Protein AF-A0A6F9A2P8-F1 (afdb_monomer_lite)

Radius of gyration: 24.25 Å; chains: 1; bounding box: 72×51×44 Å

Foldseek 3Di:
DDDDDDDDPDDPVVVVVVVVVVVVVLVVVVVVCLVVVDDDFADPLFFPLVVVLVSQCSDPDPVSRDDPVVVVVSVVVCVVPVVSRNHGDDGPPDPDDVSPPPPVCDLVNDPWPCVVCVVVVNNVCVVVCVVVVVTGSVVVVPDDDD

Secondary structure (DSSP, 8-state):
----------SHHHHHHHHHHHHHHHHHHHHHHHHTT--PPPPTT-BHHHHHHHHHHT-SSGGGSPPHHHHHHHHHHHHH-GGGG-SBPP-------GGG--S---TTS-SSHHHHHHHTT-GGGHHHHHHTT--SHHHHTT----

Sequence (146 aa):
MGLLISSLPKDDTSHNAKRQAANRDITSDVINAIEQDYRLPPPMDCPSALHQLMLDCWQKDRNARPRFTDIVNTLDKMIRNPASLKQVASIPAVPSQPLLDRSIPDFNTFSSVGEWLGAIKMTQYRDNFLNSGFTSLQLVAQMTSE

Structure (mmCIF, N/CA/C/O backbo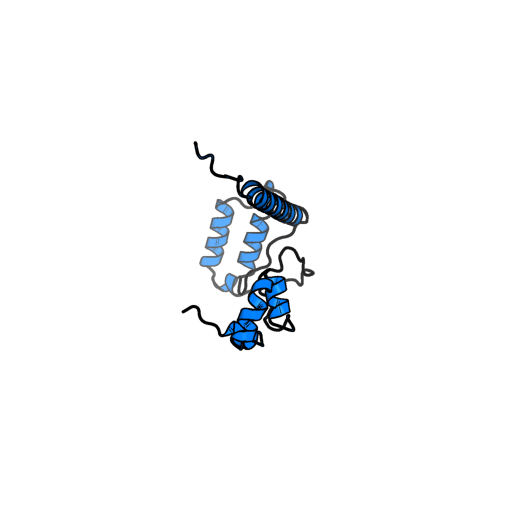ne):
data_AF-A0A6F9A2P8-F1
#
_entry.id   AF-A0A6F9A2P8-F1
#
loop_
_atom_site.group_PDB
_atom_site.id
_atom_site.type_symbol
_atom_site.label_atom_id
_atom_site.label_alt_id
_atom_site.label_comp_id
_atom_site.label_asym_id
_atom_site.label_entity_id
_atom_site.label_seq_id
_atom_site.pdbx_PDB_ins_code
_atom_site.Cartn_x
_atom_site.Cartn_y
_atom_site.Cartn_z
_atom_site.occupancy
_atom_site.B_iso_or_equiv
_atom_site.auth_seq_id
_atom_site.auth_comp_id
_atom_site.auth_asym_id
_atom_site.auth_atom_id
_atom_site.pdbx_PDB_model_num
ATOM 1 N N . MET A 1 1 ? -61.368 35.021 13.194 1.00 42.31 1 MET A N 1
ATOM 2 C CA . MET A 1 1 ? -60.837 33.695 13.570 1.00 42.31 1 MET A CA 1
ATOM 3 C C . MET A 1 1 ? -60.004 33.191 12.405 1.00 42.31 1 MET A C 1
ATOM 5 O O . MET A 1 1 ? -60.577 32.854 11.381 1.00 42.31 1 MET A O 1
ATOM 9 N N . GLY A 1 2 ? -58.678 33.258 12.506 1.00 38.84 2 GLY A N 1
ATOM 10 C CA . GLY A 1 2 ? -57.757 32.865 11.439 1.00 38.84 2 GLY A CA 1
ATOM 11 C C . GLY A 1 2 ? -56.580 32.112 12.045 1.00 38.84 2 GLY A C 1
ATOM 12 O O . GLY A 1 2 ? -55.946 32.611 12.969 1.00 38.84 2 GLY A O 1
ATOM 13 N N . LEU A 1 3 ? -56.375 30.892 11.559 1.00 45.12 3 LEU A N 1
ATOM 14 C CA . LEU A 1 3 ? -55.308 29.960 11.910 1.00 45.12 3 LEU A CA 1
ATOM 15 C C . LEU A 1 3 ? -53.927 30.558 11.608 1.00 45.12 3 LEU A C 1
ATOM 17 O O . LEU A 1 3 ? -53.700 31.028 10.497 1.00 45.12 3 LEU A O 1
ATOM 21 N N . LEU A 1 4 ? -52.979 30.422 12.535 1.00 44.66 4 LEU A N 1
ATOM 22 C CA . LEU A 1 4 ? -51.559 30.354 12.193 1.00 44.66 4 LEU A CA 1
ATOM 23 C C . LEU A 1 4 ? -50.960 29.156 12.923 1.00 44.66 4 LEU A C 1
ATOM 25 O O . LEU A 1 4 ? -50.695 29.173 14.122 1.00 44.66 4 LEU A O 1
ATOM 29 N N . ILE A 1 5 ? -50.875 28.080 12.145 1.00 46.06 5 ILE A N 1
ATOM 30 C CA . ILE A 1 5 ? -50.264 26.798 12.458 1.00 46.06 5 ILE A CA 1
ATOM 31 C C . ILE A 1 5 ? -48.831 27.035 12.935 1.00 46.06 5 ILE A C 1
ATOM 33 O O . ILE A 1 5 ? -48.014 27.651 12.251 1.00 46.06 5 ILE A O 1
ATOM 37 N N . SER A 1 6 ? -48.541 26.497 14.110 1.00 49.81 6 SER A N 1
ATOM 38 C CA . SER A 1 6 ? -47.213 26.260 14.649 1.00 49.81 6 SER A CA 1
ATOM 39 C C . SER A 1 6 ? -46.362 25.524 13.611 1.00 49.81 6 SER A C 1
ATOM 41 O O . SER A 1 6 ? -46.607 24.354 13.325 1.00 49.81 6 SER A O 1
ATOM 43 N N . SER A 1 7 ? -45.343 26.182 13.066 1.00 45.50 7 SER A N 1
ATOM 44 C CA . SER A 1 7 ? -44.312 25.509 12.276 1.00 45.50 7 SER A CA 1
ATOM 45 C C . SER A 1 7 ? -42.948 25.893 12.834 1.00 45.50 7 SER A C 1
ATOM 47 O O . SER A 1 7 ? -42.310 26.848 12.403 1.00 45.50 7 SER A O 1
ATOM 49 N N . LEU A 1 8 ? -42.542 25.150 13.867 1.00 44.94 8 LEU A N 1
ATOM 50 C CA . LEU A 1 8 ? -41.164 25.092 14.348 1.00 44.94 8 LEU A CA 1
ATOM 51 C C . LEU A 1 8 ? -40.259 24.623 13.193 1.00 44.94 8 LEU A C 1
ATOM 53 O O . LEU A 1 8 ? -40.551 23.577 12.605 1.00 44.94 8 LEU A O 1
ATOM 57 N N . PRO A 1 9 ? -39.169 25.334 12.860 1.00 50.09 9 PRO A N 1
ATOM 58 C CA . PRO A 1 9 ? -38.179 24.812 11.931 1.00 50.09 9 PRO A CA 1
ATOM 59 C C . PRO A 1 9 ? -37.476 23.622 12.598 1.00 50.09 9 PRO A C 1
ATOM 61 O O . PRO A 1 9 ? -36.784 23.767 13.605 1.00 50.09 9 PRO A O 1
ATOM 64 N N . LYS A 1 10 ? -37.726 22.424 12.063 1.00 47.09 10 LYS A N 1
ATOM 65 C CA . LYS A 1 10 ? -37.091 21.172 12.479 1.00 47.09 10 LYS A CA 1
ATOM 66 C C . LYS A 1 10 ? -35.593 21.231 12.165 1.00 47.09 10 LYS A C 1
ATOM 68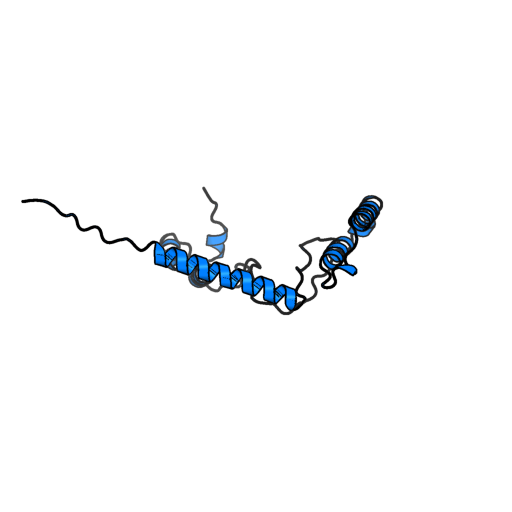 O O . LYS A 1 10 ? -35.221 21.461 11.026 1.00 47.09 10 LYS A O 1
ATOM 73 N N . ASP A 1 11 ? -34.783 21.086 13.211 1.00 50.84 11 ASP A N 1
ATOM 74 C CA . ASP A 1 11 ? -33.539 20.307 13.402 1.00 50.84 11 ASP A CA 1
ATOM 75 C C . ASP A 1 11 ? -32.570 19.933 12.240 1.00 50.84 11 ASP A C 1
ATOM 77 O O . ASP A 1 11 ? -31.592 19.231 12.481 1.00 50.84 11 ASP A O 1
ATOM 81 N N . ASP A 1 12 ? -32.725 20.390 10.998 1.00 50.78 12 ASP A N 1
ATOM 82 C CA . ASP A 1 12 ? -31.891 19.916 9.875 1.00 50.78 12 ASP A CA 1
ATOM 83 C C . ASP A 1 12 ? -30.469 20.519 9.865 1.00 50.78 12 ASP A C 1
ATOM 85 O O . ASP A 1 12 ? -29.497 19.882 9.441 1.00 50.78 12 ASP A O 1
ATOM 89 N N . THR A 1 13 ? -30.297 21.728 10.409 1.00 51.94 13 THR A N 1
ATOM 90 C CA . THR A 1 13 ? -29.003 22.437 10.437 1.00 51.94 13 THR A CA 1
ATOM 91 C C . THR A 1 13 ? -27.983 21.765 11.366 1.00 51.94 13 THR A C 1
ATOM 93 O O . THR A 1 13 ? -26.787 21.743 11.072 1.00 51.94 13 THR A O 1
ATOM 96 N N . SER A 1 14 ? -28.444 21.168 12.470 1.00 51.22 14 SER A N 1
ATOM 97 C CA . SER A 1 14 ? -27.589 20.514 13.475 1.00 51.22 14 SER A CA 1
ATOM 98 C C . SER A 1 14 ? -27.028 19.183 12.964 1.00 51.22 14 SER A C 1
ATOM 100 O O . SER A 1 14 ? -25.847 18.872 13.152 1.00 51.22 14 SER A O 1
ATOM 102 N N . HIS A 1 15 ? -27.850 18.417 12.243 1.00 52.72 15 HIS A N 1
ATOM 103 C CA . HIS A 1 15 ? -27.449 17.139 11.657 1.00 52.72 15 HIS A CA 1
ATOM 104 C C . HIS A 1 15 ? -26.442 17.322 10.512 1.00 52.72 15 HIS A C 1
ATOM 106 O O . HIS A 1 15 ? -25.475 16.564 10.406 1.00 52.72 15 HIS A O 1
ATOM 112 N N . ASN A 1 16 ? -26.623 18.365 9.692 1.00 52.62 16 ASN A N 1
ATOM 113 C CA . ASN A 1 16 ? -25.678 18.717 8.634 1.00 52.62 16 ASN A CA 1
ATOM 114 C C . ASN A 1 16 ? -24.336 19.216 9.204 1.00 52.62 16 ASN A C 1
ATOM 116 O O . ASN A 1 16 ? -23.281 18.774 8.761 1.00 52.62 16 ASN A O 1
ATOM 120 N N . ALA A 1 17 ? -24.355 20.052 10.250 1.00 56.38 17 ALA A N 1
ATOM 121 C CA . ALA A 1 17 ? -23.138 20.550 10.897 1.00 56.38 17 ALA A CA 1
ATOM 122 C C . ALA A 1 17 ? -22.301 19.432 11.550 1.00 56.38 17 ALA A C 1
ATOM 124 O O . ALA A 1 17 ? -21.079 19.421 11.413 1.00 56.38 17 ALA A O 1
ATOM 125 N N . LYS A 1 18 ? -22.947 18.449 12.198 1.00 55.09 18 LYS A N 1
ATOM 126 C CA . LYS A 1 18 ? -22.266 17.274 12.778 1.00 55.09 18 LYS A CA 1
ATOM 127 C C . LYS A 1 18 ? -21.675 16.351 11.710 1.00 55.09 18 LYS A C 1
ATOM 129 O O . LYS A 1 18 ? -20.565 15.857 11.885 1.00 55.09 18 LYS A O 1
ATOM 134 N N . ARG A 1 19 ? -22.378 16.152 10.588 1.00 54.28 19 ARG A N 1
ATOM 135 C CA . ARG A 1 19 ? -21.860 15.412 9.421 1.00 54.28 19 ARG A CA 1
ATOM 136 C C . ARG A 1 19 ? -20.677 16.129 8.767 1.00 54.28 19 ARG A C 1
ATOM 138 O O . ARG A 1 19 ? -19.708 15.475 8.396 1.00 54.28 19 ARG A O 1
ATOM 145 N N . GLN A 1 20 ? -20.729 17.457 8.674 1.00 52.34 20 GLN A N 1
ATOM 146 C CA . GLN A 1 20 ? -19.651 18.273 8.116 1.00 52.34 20 GLN A CA 1
ATOM 147 C C . GLN A 1 20 ? -18.404 18.285 9.016 1.00 52.34 20 GLN A C 1
ATOM 149 O O . GLN A 1 20 ? -17.290 18.231 8.501 1.00 52.34 20 GLN A O 1
ATOM 154 N N . ALA A 1 21 ? -18.583 18.334 10.342 1.00 55.75 21 ALA A N 1
ATOM 155 C CA . ALA A 1 21 ? -17.495 18.236 11.317 1.00 55.75 21 ALA A CA 1
ATOM 156 C C . ALA A 1 21 ? -16.831 16.851 11.276 1.00 55.75 21 ALA A C 1
ATOM 158 O O . ALA A 1 21 ? -15.630 16.767 11.065 1.00 55.75 21 ALA A O 1
ATOM 159 N N . ALA A 1 22 ? -17.623 15.773 11.306 1.00 54.88 22 ALA A N 1
ATOM 160 C CA . ALA A 1 22 ? -17.101 14.411 11.190 1.00 54.88 22 ALA A CA 1
ATOM 161 C C . ALA A 1 22 ? -16.364 14.161 9.858 1.00 54.88 22 ALA A C 1
ATOM 163 O O . ALA A 1 22 ? -15.362 13.456 9.835 1.00 54.88 22 ALA A O 1
ATOM 164 N N . ASN A 1 23 ? -16.828 14.748 8.747 1.00 52.91 23 ASN A N 1
ATOM 165 C CA . ASN A 1 23 ? -16.130 14.668 7.459 1.00 52.91 23 ASN A CA 1
ATOM 166 C C . ASN A 1 23 ? -14.792 15.432 7.494 1.00 52.91 23 ASN A C 1
ATOM 168 O O . ASN A 1 23 ? -13.784 14.922 7.014 1.00 52.91 23 ASN A O 1
ATOM 172 N N . ARG A 1 24 ? -14.756 16.611 8.135 1.00 52.28 24 ARG A N 1
ATOM 173 C CA . ARG A 1 24 ? -13.515 17.372 8.351 1.00 52.28 24 ARG A CA 1
ATOM 174 C C . ARG A 1 24 ? -12.490 16.593 9.174 1.00 52.28 24 ARG A C 1
ATOM 176 O O . ARG A 1 24 ? -11.330 16.545 8.767 1.00 52.28 24 ARG A O 1
ATOM 183 N N . ASP A 1 25 ? -12.924 15.952 10.252 1.00 58.66 25 ASP A N 1
ATOM 184 C CA . ASP A 1 25 ? -12.048 15.163 11.123 1.00 58.66 25 ASP A CA 1
ATOM 185 C C . ASP A 1 25 ? -11.478 13.944 10.370 1.00 58.66 25 ASP A C 1
ATOM 187 O O . ASP A 1 25 ? -10.265 13.759 10.330 1.00 58.66 25 ASP A O 1
ATOM 191 N N . ILE A 1 26 ? -12.312 13.217 9.610 1.00 60.53 26 ILE A N 1
ATOM 192 C CA . ILE A 1 26 ? -11.869 12.089 8.765 1.00 60.53 26 ILE A CA 1
ATOM 193 C C . ILE A 1 26 ? -10.857 12.536 7.699 1.00 60.53 26 ILE A C 1
ATOM 195 O O . ILE A 1 26 ? -9.855 11.857 7.473 1.00 60.53 26 ILE A O 1
ATOM 199 N N . THR A 1 27 ? -11.089 13.671 7.028 1.00 62.81 27 THR A N 1
ATOM 200 C CA . THR A 1 27 ? -10.128 14.174 6.033 1.00 62.81 27 THR A CA 1
ATOM 201 C C . THR A 1 27 ? -8.804 14.593 6.664 1.00 62.81 27 THR A C 1
ATOM 203 O O . THR A 1 27 ? -7.756 14.348 6.072 1.00 62.81 27 THR A O 1
ATOM 206 N N . SER A 1 28 ? -8.837 15.179 7.863 1.00 63.88 28 SER A N 1
ATOM 207 C CA . SER A 1 28 ? -7.634 15.586 8.593 1.00 63.88 28 SER A CA 1
ATOM 208 C C . SER A 1 28 ? -6.801 14.376 9.023 1.00 63.88 28 SER A C 1
ATOM 210 O O . SER A 1 28 ? -5.587 14.365 8.836 1.00 63.88 28 SER A O 1
ATOM 212 N N . ASP A 1 29 ? -7.442 13.326 9.532 1.00 64.38 29 ASP A N 1
ATOM 213 C CA . ASP A 1 29 ? -6.754 12.126 10.019 1.00 64.38 29 ASP A CA 1
ATOM 214 C C . ASP A 1 29 ? -6.064 11.343 8.893 1.00 64.38 29 ASP A C 1
ATOM 216 O O . ASP A 1 29 ? -4.936 10.873 9.052 1.00 64.38 29 ASP A O 1
ATOM 220 N N . VAL A 1 30 ? -6.698 11.261 7.718 1.00 64.62 30 VAL A N 1
ATOM 221 C CA . VAL A 1 30 ? -6.107 10.629 6.527 1.00 64.62 30 VAL A CA 1
ATOM 222 C C . VAL A 1 30 ? -4.899 11.419 6.020 1.00 64.62 30 VAL A C 1
ATOM 224 O O . VAL A 1 30 ? -3.884 10.824 5.655 1.00 64.62 30 VAL A O 1
ATOM 227 N N . ILE A 1 31 ? -4.984 12.752 6.013 1.00 71.25 31 ILE A N 1
ATOM 228 C CA . ILE A 1 31 ? -3.875 13.621 5.595 1.00 71.25 31 ILE A CA 1
ATOM 229 C C . ILE A 1 31 ? -2.690 13.463 6.557 1.00 71.25 31 ILE A C 1
ATOM 231 O O . ILE A 1 31 ? -1.574 13.206 6.105 1.00 71.25 31 ILE A O 1
ATOM 235 N N . ASN A 1 32 ? -2.940 13.504 7.868 1.00 71.50 32 ASN A N 1
ATOM 236 C CA . ASN A 1 32 ? -1.906 13.339 8.892 1.00 71.50 32 ASN A CA 1
ATOM 237 C C . ASN A 1 32 ? -1.210 11.970 8.812 1.00 71.50 32 ASN A C 1
ATOM 239 O O . ASN A 1 32 ? 0.006 11.886 8.981 1.00 71.50 32 ASN A O 1
ATOM 243 N N . ALA A 1 33 ? -1.948 10.895 8.515 1.00 62.47 33 ALA A N 1
ATOM 244 C CA . ALA A 1 33 ? -1.363 9.567 8.332 1.00 62.47 33 ALA A CA 1
ATOM 245 C C . ALA A 1 33 ? -0.402 9.527 7.127 1.00 62.47 33 ALA A C 1
ATOM 247 O O . ALA A 1 33 ? 0.705 8.996 7.228 1.00 62.47 33 ALA A O 1
ATOM 248 N N . ILE A 1 34 ? -0.777 10.140 5.998 1.00 68.62 34 ILE A N 1
ATOM 249 C CA . ILE A 1 34 ? 0.077 10.204 4.799 1.00 68.62 34 ILE A CA 1
ATOM 250 C C . ILE A 1 34 ? 1.366 10.994 5.075 1.00 68.62 34 ILE A C 1
ATOM 252 O O . ILE A 1 34 ? 2.440 10.584 4.620 1.00 68.62 34 ILE A O 1
ATOM 256 N N . GLU A 1 35 ? 1.269 12.100 5.821 1.00 66.50 35 GLU A N 1
ATOM 257 C CA . GLU A 1 35 ? 2.411 12.943 6.200 1.00 66.50 35 GLU A CA 1
ATOM 258 C C . GLU A 1 35 ? 3.415 12.225 7.114 1.00 66.50 35 GLU A C 1
ATOM 260 O O . GLU A 1 35 ? 4.619 12.472 7.002 1.00 66.50 35 GLU A O 1
ATOM 265 N N . GLN A 1 36 ? 2.936 11.288 7.939 1.00 65.50 36 GLN A N 1
ATOM 266 C CA . GLN A 1 36 ? 3.740 10.407 8.800 1.00 65.50 36 GLN A CA 1
ATOM 267 C C . GLN A 1 36 ? 4.333 9.194 8.056 1.00 65.50 36 GLN A C 1
ATOM 269 O O . GLN A 1 36 ? 4.765 8.229 8.681 1.00 65.50 36 GLN A O 1
ATOM 274 N N . ASP A 1 37 ? 4.354 9.229 6.719 1.00 61.78 37 ASP A N 1
ATOM 275 C CA . ASP A 1 37 ? 4.861 8.158 5.853 1.00 61.78 37 ASP A CA 1
ATOM 276 C C . ASP A 1 37 ? 4.105 6.821 5.993 1.00 61.78 37 ASP A C 1
ATOM 278 O O . ASP A 1 37 ? 4.570 5.773 5.539 1.00 61.78 37 ASP A O 1
ATOM 282 N N . TYR A 1 38 ? 2.872 6.857 6.518 1.00 64.12 38 TYR A N 1
ATOM 283 C CA . TYR A 1 38 ? 1.998 5.689 6.517 1.00 64.12 38 TYR A CA 1
ATOM 284 C C . TYR A 1 38 ? 1.643 5.286 5.083 1.00 64.12 38 TYR A C 1
ATOM 286 O O . TYR A 1 38 ? 1.241 6.117 4.259 1.00 64.12 38 TYR A O 1
ATOM 294 N N . ARG A 1 39 ? 1.753 3.992 4.785 1.00 77.00 39 ARG A N 1
ATOM 295 C CA . ARG A 1 39 ? 1.327 3.377 3.523 1.00 77.00 39 ARG A CA 1
ATOM 296 C C . ARG A 1 39 ? 0.512 2.132 3.823 1.00 77.00 39 ARG A C 1
ATOM 298 O O . ARG A 1 39 ? 0.722 1.489 4.849 1.00 77.00 39 ARG A O 1
ATOM 305 N N . LEU A 1 40 ? -0.419 1.804 2.926 1.00 72.38 40 LEU A N 1
ATOM 306 C CA . LEU A 1 40 ? -1.290 0.652 3.128 1.00 72.38 40 LEU A CA 1
ATOM 307 C C . LEU A 1 40 ? -0.454 -0.638 3.223 1.00 72.38 40 LEU A C 1
ATOM 309 O O . LEU A 1 40 ? 0.462 -0.838 2.410 1.00 72.38 40 LEU A O 1
ATOM 313 N N . PRO A 1 41 ? -0.773 -1.523 4.187 1.00 73.25 41 PRO A N 1
ATOM 314 C CA . PRO A 1 41 ? -0.161 -2.838 4.251 1.00 73.25 41 PRO A CA 1
ATOM 315 C C . PRO A 1 41 ? -0.504 -3.638 2.985 1.00 73.25 41 PRO A C 1
ATOM 317 O O . PRO A 1 41 ? -1.494 -3.340 2.306 1.00 73.25 41 PRO A O 1
ATOM 320 N N . PRO A 1 42 ? 0.308 -4.649 2.640 1.00 71.50 42 PRO A N 1
ATOM 321 C CA . PRO A 1 42 ? -0.012 -5.518 1.522 1.00 71.50 42 PRO A CA 1
ATOM 322 C C . PRO A 1 42 ? -1.366 -6.207 1.764 1.00 71.50 42 PRO A C 1
ATOM 324 O O . PRO A 1 42 ? -1.613 -6.675 2.878 1.00 71.50 42 PRO A O 1
ATOM 327 N N . PRO A 1 43 ? -2.246 -6.291 0.751 1.00 73.12 43 PRO A N 1
ATOM 328 C CA . PRO A 1 43 ? -3.443 -7.113 0.858 1.00 73.12 43 PRO A CA 1
AT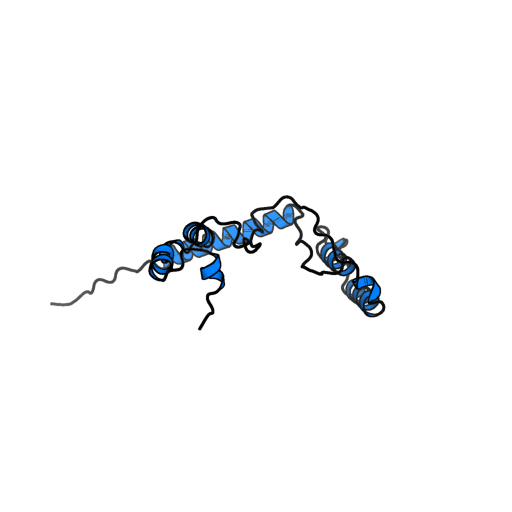OM 329 C C . PRO A 1 43 ? -3.078 -8.601 1.005 1.00 73.12 43 PRO A C 1
ATOM 331 O O . PRO A 1 43 ? -1.965 -9.012 0.666 1.00 73.12 43 PRO A O 1
ATOM 334 N N . MET A 1 44 ? -4.024 -9.410 1.495 1.00 69.94 44 MET A N 1
ATOM 335 C CA . MET A 1 44 ? -3.858 -10.867 1.603 1.00 69.94 44 MET A CA 1
ATOM 336 C C . MET A 1 44 ? -3.452 -11.457 0.247 1.00 69.94 44 MET A C 1
ATOM 338 O O . MET A 1 44 ? -3.992 -11.066 -0.789 1.00 69.94 44 MET A O 1
ATOM 342 N N . ASP A 1 45 ? -2.461 -12.350 0.269 1.00 71.25 45 ASP A N 1
ATOM 343 C CA . ASP A 1 45 ? -1.893 -13.012 -0.913 1.00 71.25 45 ASP A CA 1
ATOM 344 C C . ASP A 1 45 ? -1.322 -12.063 -1.985 1.00 71.25 45 ASP A C 1
ATOM 346 O O . ASP A 1 45 ? -1.107 -12.455 -3.133 1.00 71.25 45 ASP A O 1
ATOM 350 N N . CYS A 1 46 ? -1.023 -10.808 -1.627 1.00 76.12 46 CYS A N 1
ATOM 351 C CA . CYS A 1 46 ? -0.417 -9.864 -2.557 1.00 76.12 46 CYS A CA 1
ATOM 352 C C . CYS A 1 46 ? 1.041 -10.244 -2.863 1.00 76.12 46 CYS A C 1
ATOM 354 O O . CYS A 1 46 ? 1.854 -10.354 -1.938 1.00 76.12 46 CYS A O 1
ATOM 356 N N . PRO A 1 47 ? 1.429 -10.371 -4.143 1.00 85.88 47 PRO A N 1
ATOM 357 C CA . PRO A 1 47 ? 2.817 -10.592 -4.517 1.00 85.88 47 PRO A CA 1
ATOM 358 C C . PRO A 1 47 ? 3.732 -9.454 -4.042 1.00 85.88 47 PRO A C 1
ATOM 360 O O . PRO A 1 47 ? 3.438 -8.280 -4.270 1.00 85.88 47 PRO A O 1
ATOM 363 N N . SER A 1 48 ? 4.890 -9.780 -3.461 1.00 83.81 48 SER A N 1
ATOM 364 C CA . SER A 1 48 ? 5.880 -8.805 -2.969 1.00 83.81 48 SER A CA 1
ATOM 365 C C . SER A 1 48 ? 6.290 -7.806 -4.044 1.00 83.81 48 SER A C 1
ATOM 367 O O . SER A 1 48 ? 6.387 -6.613 -3.782 1.00 83.81 48 SER A O 1
ATOM 369 N N . ALA A 1 49 ? 6.473 -8.282 -5.276 1.00 84.62 49 ALA A N 1
ATOM 370 C CA . ALA A 1 49 ? 6.868 -7.437 -6.394 1.00 84.62 49 ALA A CA 1
ATOM 371 C C . ALA A 1 49 ? 5.778 -6.409 -6.765 1.00 84.62 49 ALA A C 1
ATOM 373 O O . ALA A 1 49 ? 6.092 -5.289 -7.164 1.00 84.62 49 ALA A O 1
ATOM 374 N N . LEU A 1 50 ? 4.501 -6.769 -6.597 1.00 87.38 50 LEU A N 1
ATOM 375 C CA . LEU A 1 50 ? 3.376 -5.873 -6.854 1.00 87.38 50 LEU A CA 1
ATOM 376 C C . LEU A 1 50 ? 3.198 -4.863 -5.715 1.00 87.38 50 LEU A C 1
ATOM 378 O O . LEU A 1 50 ? 2.997 -3.679 -5.977 1.00 87.38 50 LEU A O 1
ATOM 382 N N . HIS A 1 51 ? 3.319 -5.307 -4.461 1.00 85.44 51 HIS A N 1
ATOM 383 C CA . HIS A 1 51 ? 3.280 -4.407 -3.306 1.00 85.44 51 HIS A CA 1
ATOM 384 C C . HIS A 1 51 ? 4.414 -3.378 -3.355 1.00 85.44 51 HIS A C 1
ATOM 386 O O . HIS A 1 51 ? 4.171 -2.194 -3.137 1.00 85.44 51 HIS A O 1
ATOM 392 N N . GLN A 1 52 ? 5.618 -3.789 -3.757 1.00 86.38 52 GLN A N 1
ATOM 393 C CA . GLN A 1 52 ? 6.736 -2.867 -3.947 1.00 86.38 52 GLN A CA 1
ATOM 394 C C . GLN A 1 52 ? 6.429 -1.798 -5.005 1.00 86.38 52 GLN A C 1
ATOM 396 O O . GLN A 1 52 ? 6.655 -0.617 -4.760 1.00 86.38 52 GLN A O 1
ATOM 401 N N . LEU A 1 53 ? 5.822 -2.177 -6.136 1.00 90.06 53 LEU A N 1
ATOM 402 C CA . LEU A 1 53 ? 5.397 -1.216 -7.157 1.00 90.06 53 LEU A CA 1
ATOM 403 C C . LEU A 1 53 ? 4.359 -0.216 -6.614 1.00 90.06 53 LEU A C 1
ATOM 405 O O . LEU A 1 53 ? 4.392 0.959 -6.983 1.00 90.06 53 LEU A O 1
ATOM 409 N N . MET A 1 54 ? 3.459 -0.645 -5.721 1.00 88.50 54 MET A N 1
ATOM 410 C CA . MET A 1 54 ? 2.520 0.263 -5.045 1.00 88.50 54 MET A CA 1
ATOM 411 C C . MET A 1 54 ? 3.258 1.260 -4.140 1.00 88.50 54 MET A C 1
ATOM 413 O O . MET A 1 54 ? 2.966 2.454 -4.193 1.00 88.50 54 MET A O 1
ATOM 417 N N . LEU A 1 55 ? 4.246 0.802 -3.362 1.00 85.81 55 LEU A N 1
ATOM 418 C CA . LEU A 1 55 ? 5.078 1.674 -2.523 1.00 85.81 55 LEU A CA 1
ATOM 419 C C . LEU A 1 55 ? 5.869 2.689 -3.360 1.00 85.81 55 LEU A C 1
ATOM 421 O O . LEU A 1 55 ? 5.921 3.866 -3.002 1.00 85.81 55 LEU A O 1
ATOM 425 N N . ASP A 1 56 ? 6.408 2.265 -4.503 1.00 88.62 56 ASP A N 1
ATOM 426 C CA . ASP A 1 56 ? 7.128 3.138 -5.434 1.00 88.62 56 ASP A CA 1
ATOM 427 C C . ASP A 1 56 ? 6.199 4.214 -6.028 1.00 88.62 56 ASP A C 1
ATOM 429 O O . ASP A 1 56 ? 6.573 5.383 -6.159 1.00 88.62 56 ASP A O 1
ATOM 433 N N . CYS A 1 57 ? 4.942 3.864 -6.318 1.00 90.69 57 CYS A N 1
ATOM 434 C CA . CYS A 1 57 ? 3.917 4.832 -6.725 1.00 90.69 57 CYS A CA 1
ATOM 435 C C . CYS A 1 57 ? 3.565 5.827 -5.607 1.00 90.69 57 CYS A C 1
ATOM 437 O O . CYS A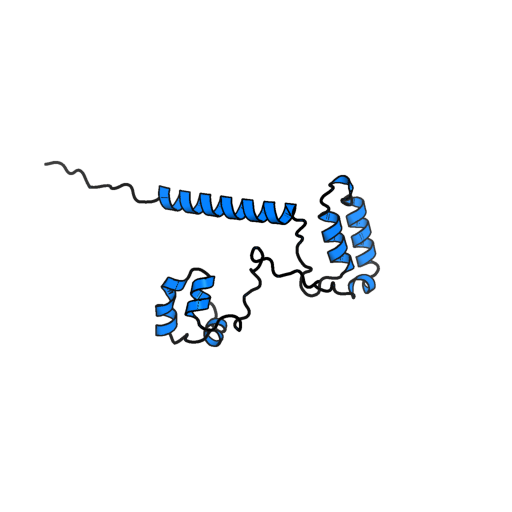 1 57 ? 3.206 6.975 -5.884 1.00 90.69 57 CYS A O 1
ATOM 439 N N . TRP A 1 58 ? 3.668 5.404 -4.346 1.00 88.31 58 TRP A N 1
ATOM 440 C CA . TRP A 1 58 ? 3.357 6.218 -3.173 1.00 88.31 58 TRP A CA 1
ATOM 441 C C . TRP A 1 58 ? 4.574 6.920 -2.558 1.00 88.31 58 TRP A C 1
ATOM 443 O O . TRP A 1 58 ? 4.511 7.369 -1.410 1.00 88.31 58 TRP A O 1
ATOM 453 N N . GLN A 1 59 ? 5.675 7.069 -3.296 1.00 84.62 59 GLN A N 1
ATOM 454 C CA . GLN A 1 59 ? 6.815 7.855 -2.828 1.00 84.62 59 GLN A CA 1
ATOM 455 C C . GLN A 1 59 ? 6.397 9.289 -2.468 1.00 84.62 59 GLN A C 1
ATOM 457 O O . GLN A 1 59 ? 5.599 9.936 -3.165 1.00 84.62 59 GLN A O 1
ATOM 462 N N . LYS A 1 60 ? 6.934 9.782 -1.346 1.00 78.69 60 LYS A N 1
ATOM 463 C CA . LYS A 1 60 ? 6.699 11.150 -0.859 1.00 78.69 60 LYS A CA 1
ATOM 464 C C . LYS A 1 60 ? 7.234 12.171 -1.856 1.00 78.69 60 LYS A C 1
ATOM 466 O O . LYS A 1 60 ? 6.531 13.115 -2.210 1.00 78.69 60 LYS A O 1
ATOM 471 N N . ASP A 1 61 ? 8.438 11.923 -2.366 1.00 86.94 61 ASP A N 1
ATOM 472 C CA . ASP A 1 61 ? 8.986 12.677 -3.484 1.00 86.94 61 ASP A CA 1
ATOM 473 C C . ASP A 1 61 ? 8.283 12.282 -4.790 1.00 86.94 61 ASP A C 1
ATOM 475 O O . ASP A 1 61 ? 8.336 11.134 -5.237 1.00 86.94 61 ASP A O 1
ATOM 479 N N . ARG A 1 62 ? 7.634 13.259 -5.431 1.00 86.94 62 ARG A N 1
ATOM 480 C CA . ARG A 1 62 ? 6.970 13.071 -6.727 1.00 86.94 62 ARG A CA 1
ATOM 481 C C . ARG A 1 62 ? 7.957 12.678 -7.827 1.00 86.94 62 ARG A C 1
ATOM 483 O O . ARG A 1 62 ? 7.560 12.006 -8.771 1.00 86.94 62 ARG A O 1
ATOM 490 N N . ASN A 1 63 ? 9.209 13.123 -7.723 1.00 89.50 63 ASN A N 1
ATOM 491 C CA . ASN A 1 63 ? 10.242 12.885 -8.722 1.00 89.50 63 ASN A CA 1
ATOM 492 C C . ASN A 1 63 ? 10.810 11.460 -8.631 1.00 89.50 63 ASN A C 1
ATOM 494 O O . ASN A 1 63 ? 11.358 10.972 -9.616 1.00 89.50 63 ASN A O 1
ATOM 498 N N . ALA A 1 64 ? 10.631 10.792 -7.488 1.00 88.75 64 ALA A N 1
ATOM 499 C CA . ALA A 1 64 ? 10.998 9.395 -7.277 1.00 88.75 64 ALA A CA 1
ATOM 500 C C . ALA A 1 64 ? 9.924 8.403 -7.759 1.00 88.75 64 ALA A C 1
ATOM 502 O O . ALA A 1 64 ? 10.198 7.208 -7.863 1.00 88.75 64 ALA A O 1
ATOM 503 N N . ARG A 1 65 ? 8.704 8.873 -8.061 1.00 94.00 65 ARG A N 1
ATOM 504 C CA . ARG A 1 65 ? 7.623 8.009 -8.551 1.00 94.00 65 ARG A CA 1
ATOM 505 C C . ARG A 1 65 ? 7.925 7.533 -9.977 1.00 94.00 65 ARG A C 1
ATOM 507 O O . ARG A 1 65 ? 8.332 8.346 -10.812 1.00 94.00 65 ARG A O 1
ATOM 514 N N . PRO A 1 66 ? 7.682 6.252 -10.298 1.00 92.31 66 PRO A N 1
ATOM 515 C CA . PRO A 1 66 ? 7.886 5.736 -11.645 1.00 92.31 66 PRO A CA 1
ATOM 516 C C . PRO A 1 66 ? 6.933 6.412 -12.637 1.00 92.31 66 PRO A C 1
ATOM 518 O O . PRO A 1 66 ? 5.784 6.724 -12.312 1.00 92.31 66 PRO A O 1
ATOM 521 N N . ARG A 1 67 ? 7.384 6.623 -13.879 1.00 94.31 67 ARG A N 1
ATOM 522 C CA . ARG A 1 67 ? 6.488 7.098 -14.942 1.00 94.31 67 ARG A CA 1
ATOM 523 C C . ARG A 1 67 ? 5.573 5.964 -15.386 1.00 94.31 67 ARG A C 1
ATOM 525 O O . ARG A 1 67 ? 5.910 4.791 -15.250 1.00 94.31 67 ARG A O 1
ATOM 532 N N . PHE A 1 68 ? 4.444 6.301 -16.006 1.00 94.50 68 PHE A N 1
ATOM 533 C CA . PHE A 1 68 ? 3.507 5.293 -16.516 1.00 94.50 68 PHE A CA 1
ATOM 534 C C . PHE A 1 68 ? 4.161 4.272 -17.453 1.00 94.50 68 PHE A C 1
ATOM 536 O O . PHE A 1 68 ? 3.843 3.089 -17.383 1.00 94.50 68 PHE A O 1
ATOM 543 N N . THR A 1 69 ? 5.121 4.696 -18.276 1.00 94.12 69 THR A N 1
ATOM 544 C CA . THR A 1 69 ? 5.908 3.790 -19.124 1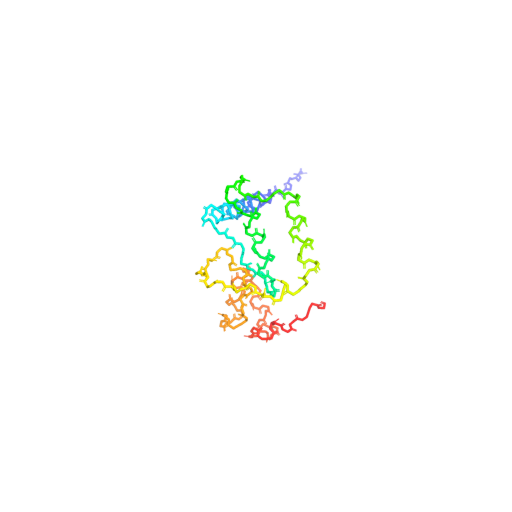.00 94.12 69 THR A CA 1
ATOM 545 C C . THR A 1 69 ? 6.672 2.750 -18.305 1.00 94.12 69 THR A C 1
ATOM 547 O O . THR A 1 69 ? 6.696 1.576 -18.664 1.00 94.12 69 THR A O 1
ATOM 550 N N . ASP A 1 70 ? 7.258 3.158 -17.181 1.00 93.31 70 ASP A N 1
ATOM 551 C CA . ASP A 1 70 ? 8.045 2.292 -16.301 1.00 93.31 70 ASP A CA 1
ATOM 552 C C . ASP A 1 70 ? 7.139 1.326 -15.527 1.00 93.31 70 ASP A C 1
ATOM 554 O O . ASP A 1 70 ? 7.475 0.151 -15.374 1.00 93.31 70 ASP A O 1
ATOM 558 N N . ILE A 1 71 ? 5.950 1.790 -15.124 1.00 93.44 71 ILE A N 1
ATOM 559 C CA . ILE A 1 71 ? 4.906 0.968 -14.494 1.00 93.44 71 ILE A CA 1
ATOM 560 C C . ILE A 1 71 ? 4.453 -0.138 -15.455 1.00 93.44 71 ILE A C 1
ATOM 562 O O . ILE A 1 71 ? 4.486 -1.313 -15.095 1.00 93.44 71 ILE A O 1
ATOM 566 N N . VAL A 1 72 ? 4.084 0.213 -16.692 1.00 94.50 72 VAL A N 1
ATOM 567 C CA . VAL A 1 72 ? 3.631 -0.759 -17.703 1.00 94.50 72 VAL A CA 1
ATOM 568 C C . VAL A 1 72 ? 4.730 -1.773 -18.013 1.00 94.50 72 VAL A C 1
ATOM 570 O O . VAL A 1 72 ? 4.473 -2.974 -18.007 1.00 94.50 72 VAL A O 1
ATOM 573 N N . ASN A 1 73 ? 5.972 -1.319 -18.196 1.00 93.25 73 ASN A N 1
ATOM 574 C CA . ASN A 1 73 ? 7.115 -2.206 -18.425 1.00 93.25 73 ASN A CA 1
ATOM 575 C C . ASN A 1 73 ? 7.351 -3.175 -17.258 1.00 93.25 73 ASN A C 1
ATOM 577 O O . ASN A 1 73 ? 7.719 -4.332 -17.472 1.00 93.25 73 ASN A O 1
ATOM 581 N N . THR A 1 74 ? 7.166 -2.702 -16.027 1.00 91.12 74 THR A N 1
ATOM 582 C CA . THR A 1 74 ? 7.323 -3.507 -14.812 1.00 91.12 74 THR A CA 1
ATOM 583 C C . THR A 1 74 ? 6.225 -4.563 -14.706 1.00 91.12 74 THR A C 1
ATOM 585 O O . THR A 1 74 ? 6.534 -5.738 -14.505 1.00 91.12 74 THR A O 1
ATOM 588 N N . LEU A 1 75 ? 4.966 -4.185 -14.940 1.00 91.00 75 LEU A N 1
ATOM 589 C CA . LEU A 1 75 ? 3.837 -5.119 -14.974 1.00 91.00 75 LEU A CA 1
ATOM 590 C C . LEU A 1 75 ? 3.992 -6.163 -16.085 1.00 91.00 75 LEU A C 1
ATOM 592 O O . LEU A 1 75 ? 3.789 -7.350 -15.851 1.00 91.00 75 LEU A O 1
ATOM 596 N N . ASP A 1 76 ? 4.427 -5.756 -17.275 1.00 91.56 76 ASP A N 1
ATOM 597 C CA . ASP A 1 76 ? 4.643 -6.667 -18.400 1.00 91.56 76 ASP A CA 1
ATOM 598 C C . ASP A 1 76 ? 5.744 -7.706 -18.086 1.00 91.56 76 ASP A C 1
ATOM 600 O O . ASP A 1 76 ? 5.595 -8.903 -18.331 1.00 91.56 76 ASP A O 1
ATOM 604 N N . LYS A 1 77 ? 6.836 -7.295 -17.426 1.00 88.94 77 LYS A N 1
ATOM 605 C CA . LYS A 1 77 ? 7.856 -8.239 -16.924 1.00 88.94 77 LYS A CA 1
ATOM 606 C C . LYS A 1 77 ? 7.281 -9.251 -15.925 1.00 88.94 77 LYS A C 1
ATOM 608 O O . LYS A 1 77 ? 7.651 -10.421 -15.992 1.00 88.94 77 LYS A O 1
ATOM 613 N N . MET A 1 78 ? 6.381 -8.828 -15.037 1.00 87.88 78 MET A N 1
ATOM 614 C CA . MET A 1 78 ? 5.721 -9.727 -14.080 1.00 87.88 78 MET A CA 1
ATOM 615 C C . MET A 1 78 ? 4.783 -10.721 -14.778 1.00 87.88 78 MET A C 1
ATOM 617 O O . MET A 1 78 ? 4.770 -11.896 -14.423 1.00 87.88 78 MET A O 1
ATOM 621 N N . ILE A 1 79 ? 4.043 -10.278 -15.799 1.00 88.81 79 ILE A N 1
ATOM 622 C CA . ILE A 1 79 ? 3.133 -11.134 -16.577 1.00 88.81 79 ILE A CA 1
ATOM 623 C C . ILE A 1 79 ? 3.922 -12.166 -17.396 1.00 88.81 79 ILE A C 1
ATOM 625 O O . ILE A 1 79 ? 3.552 -13.338 -17.436 1.00 88.81 79 ILE A O 1
ATOM 629 N N . ARG A 1 80 ? 5.040 -11.757 -18.012 1.00 90.38 80 ARG A N 1
ATOM 630 C CA . ARG A 1 80 ? 5.919 -12.649 -18.789 1.00 90.38 80 ARG A CA 1
ATOM 631 C C . ARG A 1 80 ? 6.676 -13.665 -17.932 1.00 90.38 80 ARG A C 1
ATOM 633 O O . ARG A 1 80 ? 7.096 -14.693 -18.458 1.00 90.38 80 ARG A O 1
ATOM 640 N N . ASN A 1 81 ? 6.843 -13.406 -16.634 1.00 86.25 81 ASN A N 1
ATOM 641 C CA . ASN A 1 81 ? 7.436 -14.344 -15.684 1.00 86.25 81 ASN A CA 1
ATOM 642 C C . ASN A 1 81 ? 6.557 -14.505 -14.428 1.00 86.25 81 ASN A C 1
ATOM 644 O O . ASN A 1 81 ? 6.868 -13.933 -13.378 1.00 86.25 81 ASN A O 1
ATOM 648 N N . PRO A 1 82 ? 5.500 -15.337 -14.477 1.00 78.69 82 PRO A N 1
ATOM 649 C CA . PRO A 1 82 ? 4.566 -15.498 -13.360 1.00 78.69 82 PRO A CA 1
ATOM 650 C C . PRO A 1 82 ? 5.219 -16.095 -12.102 1.00 78.69 82 PRO A C 1
ATOM 652 O O . PRO A 1 82 ? 4.672 -15.990 -11.007 1.00 78.69 82 PRO A O 1
ATOM 655 N N . ALA A 1 83 ? 6.415 -16.688 -12.215 1.00 78.25 83 ALA A N 1
ATOM 656 C CA . ALA A 1 83 ? 7.194 -17.132 -11.061 1.00 78.25 83 ALA A CA 1
ATOM 657 C C . ALA A 1 83 ? 7.578 -15.975 -10.118 1.00 78.25 83 ALA A C 1
ATOM 659 O O . ALA A 1 83 ? 7.632 -16.186 -8.908 1.00 78.25 83 ALA A O 1
ATOM 660 N N . SER A 1 84 ? 7.767 -14.7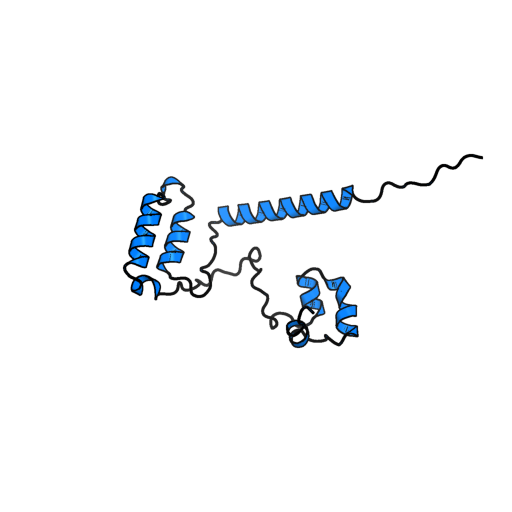56 -10.640 1.00 72.81 84 SER A N 1
ATOM 661 C CA . SER A 1 84 ? 8.047 -13.553 -9.839 1.00 72.81 84 SER A CA 1
ATOM 662 C C . SER A 1 84 ? 6.878 -13.121 -8.948 1.00 72.81 84 SER A C 1
ATOM 664 O O . SER A 1 84 ? 7.085 -12.337 -8.027 1.00 72.81 84 SER A O 1
ATOM 666 N N . LEU A 1 85 ? 5.664 -13.629 -9.193 1.00 77.38 85 LEU A N 1
ATOM 667 C CA . LEU A 1 85 ? 4.471 -13.307 -8.405 1.00 77.38 85 LEU A CA 1
ATOM 668 C C . LEU A 1 85 ? 4.194 -14.309 -7.273 1.00 77.38 85 LEU A C 1
ATOM 670 O O . LEU A 1 85 ? 3.260 -14.116 -6.506 1.00 77.38 85 LEU A O 1
ATOM 674 N N . LYS A 1 86 ? 4.991 -15.377 -7.151 1.00 72.69 86 LYS A N 1
ATOM 675 C CA . LYS A 1 86 ? 4.766 -16.436 -6.150 1.00 72.69 86 LYS A CA 1
ATOM 676 C C . LYS A 1 86 ? 5.159 -16.035 -4.730 1.00 72.69 86 LYS A C 1
ATOM 678 O O . LYS A 1 86 ? 4.705 -16.654 -3.775 1.00 72.69 86 LYS A O 1
ATOM 683 N N . GLN A 1 87 ? 6.034 -15.044 -4.589 1.00 75.94 87 GLN A N 1
ATOM 684 C CA . GLN A 1 87 ? 6.458 -14.558 -3.285 1.00 75.94 87 GLN A CA 1
ATOM 685 C C . GLN A 1 87 ? 5.407 -13.581 -2.760 1.00 75.94 87 GLN A C 1
ATOM 687 O O . GLN A 1 87 ? 5.237 -12.508 -3.331 1.00 75.94 87 GLN A O 1
ATOM 692 N N . VAL A 1 88 ? 4.705 -13.953 -1.693 1.00 75.56 88 VAL A N 1
ATOM 693 C CA . VAL A 1 88 ? 3.720 -13.092 -1.026 1.00 75.56 88 VAL A CA 1
ATOM 694 C C . VAL A 1 88 ? 4.447 -12.091 -0.128 1.00 75.56 88 VAL A C 1
ATOM 696 O O . VAL A 1 88 ? 5.421 -12.435 0.541 1.00 75.56 88 VAL A O 1
ATOM 699 N N . ALA A 1 89 ? 4.016 -10.830 -0.148 1.00 71.00 89 ALA A N 1
ATOM 700 C CA . ALA A 1 89 ? 4.528 -9.792 0.739 1.00 71.00 89 ALA A CA 1
ATOM 701 C C . ALA A 1 89 ? 4.243 -10.159 2.203 1.00 71.00 89 ALA A C 1
ATOM 703 O O . ALA A 1 89 ? 3.088 -10.347 2.582 1.00 71.00 89 ALA A O 1
ATOM 704 N N . SER A 1 90 ? 5.279 -10.248 3.043 1.00 64.56 90 SER A N 1
ATOM 705 C CA . SER A 1 90 ? 5.063 -10.386 4.485 1.00 64.56 90 SER A CA 1
ATOM 706 C C . SER A 1 90 ? 4.519 -9.073 5.030 1.00 64.56 90 SER A C 1
ATOM 708 O O . SER A 1 90 ? 5.094 -8.023 4.746 1.00 64.56 90 SER A O 1
ATOM 710 N N . ILE A 1 91 ? 3.473 -9.125 5.848 1.00 58.00 91 ILE A N 1
ATOM 711 C CA . ILE A 1 91 ? 2.995 -7.964 6.599 1.00 58.00 91 ILE A CA 1
ATOM 712 C C . ILE A 1 91 ? 4.078 -7.652 7.648 1.00 58.00 91 ILE A C 1
ATOM 714 O O . ILE A 1 91 ? 4.263 -8.464 8.559 1.00 58.00 91 ILE A O 1
ATOM 718 N N . PRO A 1 92 ? 4.852 -6.550 7.549 1.00 52.88 92 PRO A N 1
ATOM 719 C CA . PRO A 1 92 ? 5.681 -6.148 8.675 1.00 52.88 92 PRO A CA 1
ATOM 720 C C . PRO A 1 92 ? 4.741 -5.855 9.846 1.00 52.88 92 PRO A C 1
ATOM 722 O O . PRO A 1 92 ? 3.680 -5.263 9.646 1.00 52.88 92 PRO A O 1
ATOM 725 N N . ALA A 1 93 ? 5.101 -6.282 11.055 1.00 47.03 93 ALA A N 1
ATOM 726 C CA . ALA A 1 93 ? 4.369 -5.939 12.270 1.00 47.03 93 ALA A CA 1
ATOM 727 C C . ALA A 1 93 ? 4.500 -4.426 12.526 1.00 47.03 93 ALA A C 1
ATOM 729 O O . ALA A 1 93 ? 5.329 -3.977 13.313 1.00 47.03 93 ALA A O 1
ATOM 730 N N . VAL A 1 94 ? 3.738 -3.621 11.786 1.00 49.00 94 VAL A N 1
ATOM 731 C CA . VAL A 1 94 ? 3.587 -2.191 12.041 1.00 49.00 94 VAL A CA 1
ATOM 732 C C . VAL A 1 94 ? 2.768 -2.080 13.329 1.00 49.00 94 VAL A C 1
ATOM 734 O O . VAL A 1 94 ? 1.730 -2.742 13.419 1.00 49.00 94 VAL A O 1
ATOM 737 N N . PRO A 1 95 ? 3.203 -1.304 14.339 1.00 44.72 95 PRO A N 1
ATOM 738 C CA . PRO A 1 95 ? 2.411 -1.101 15.545 1.00 44.72 95 PRO A CA 1
ATOM 739 C C . PRO A 1 95 ? 1.034 -0.581 15.136 1.00 44.72 95 PRO A C 1
ATOM 741 O O . PRO A 1 95 ? 0.937 0.389 14.384 1.00 44.72 95 PRO A O 1
ATOM 744 N N . SER A 1 96 ? -0.007 -1.276 15.588 1.00 43.41 96 SER A N 1
ATOM 745 C CA . SER A 1 96 ? -1.407 -1.056 15.243 1.00 43.41 96 SER A CA 1
ATOM 746 C C . SER A 1 96 ? -1.752 0.428 15.387 1.00 43.41 96 SER A C 1
ATOM 748 O O . SER A 1 96 ? -1.864 0.948 16.495 1.00 43.41 96 SER A O 1
ATOM 750 N N . GLN A 1 97 ? -1.855 1.141 14.266 1.00 47.34 97 GLN A N 1
ATOM 751 C CA . GLN A 1 97 ? -2.288 2.533 14.257 1.00 47.34 97 GLN A CA 1
ATOM 752 C C . GLN A 1 97 ? -3.825 2.527 14.267 1.00 47.34 97 GLN A C 1
ATOM 754 O O . GLN A 1 97 ? -4.429 2.018 13.320 1.00 47.34 97 GLN A O 1
ATOM 759 N N . PRO A 1 98 ? -4.476 3.094 15.298 1.00 48.62 98 PRO A N 1
ATOM 760 C CA . PRO A 1 98 ? -5.926 2.997 15.502 1.00 48.62 98 PRO A CA 1
ATOM 761 C C . PRO A 1 98 ? -6.761 3.666 14.395 1.00 48.62 98 PRO A C 1
ATOM 763 O O . PRO A 1 98 ? -7.962 3.436 14.313 1.00 48.62 98 PRO A O 1
ATOM 766 N N . LEU A 1 99 ? -6.144 4.464 13.516 1.00 43.78 99 LEU A N 1
ATOM 767 C CA . LEU A 1 99 ? -6.822 5.132 12.398 1.00 43.78 99 LEU A CA 1
ATOM 768 C C . LEU A 1 99 ? -7.136 4.203 11.213 1.00 43.78 99 LEU A C 1
ATOM 770 O O . LEU A 1 99 ? -7.991 4.539 10.395 1.00 43.78 99 LEU A O 1
ATOM 774 N N . LEU A 1 100 ? -6.481 3.039 11.119 1.00 46.09 100 LEU A N 1
ATOM 775 C CA . LEU A 1 100 ? -6.780 2.008 10.116 1.00 46.09 100 LEU A CA 1
ATOM 776 C C . LEU A 1 100 ? -7.297 0.706 10.724 1.00 46.09 100 LEU A C 1
ATOM 778 O O . LEU A 1 100 ? -7.426 -0.282 10.001 1.00 46.09 100 LEU A O 1
ATOM 782 N N . ASP A 1 101 ? -7.693 0.710 12.001 1.00 45.19 101 ASP A N 1
ATOM 783 C CA . ASP A 1 101 ? -8.435 -0.408 12.582 1.00 45.19 101 ASP A CA 1
ATOM 784 C C . ASP A 1 101 ? -9.901 -0.399 12.108 1.00 45.19 101 ASP A C 1
ATOM 786 O O . ASP A 1 101 ? -10.865 -0.224 12.846 1.00 45.19 101 ASP A O 1
ATOM 790 N N . ARG A 1 102 ? -10.063 -0.533 10.791 1.00 44.31 102 ARG A N 1
ATOM 791 C CA . ARG A 1 102 ? -11.136 -1.324 10.203 1.00 44.31 102 ARG A CA 1
ATOM 792 C C . ARG A 1 102 ? -10.550 -2.648 9.707 1.00 44.31 102 ARG A C 1
ATOM 794 O O . ARG A 1 102 ? -10.999 -3.190 8.699 1.00 44.31 102 ARG A O 1
ATOM 801 N N . SER A 1 103 ? -9.557 -3.190 10.410 1.00 46.00 103 SER A N 1
ATOM 802 C CA . SER A 1 103 ? -9.499 -4.641 10.541 1.00 46.00 103 SER A CA 1
ATOM 803 C C . SER A 1 103 ? -10.864 -5.003 11.102 1.00 46.00 103 SER A C 1
ATOM 805 O O . SER A 1 103 ? -11.295 -4.411 12.089 1.00 46.00 103 SER A O 1
ATOM 807 N N . ILE A 1 104 ? -11.612 -5.849 10.401 1.00 47.16 104 ILE A N 1
ATOM 808 C CA . ILE A 1 104 ? -12.818 -6.447 10.965 1.00 47.16 104 ILE A CA 1
ATOM 809 C C . ILE A 1 104 ? -12.372 -6.944 12.338 1.00 47.16 104 ILE A C 1
ATOM 811 O O . ILE A 1 104 ? -11.468 -7.780 12.362 1.00 47.16 104 ILE A O 1
ATOM 815 N N . PRO A 1 105 ? -12.866 -6.381 13.454 1.00 49.41 105 PRO A N 1
ATOM 816 C CA . PRO A 1 105 ? -12.525 -6.935 14.745 1.00 49.41 105 PRO A CA 1
ATOM 817 C C . PRO A 1 105 ? -12.947 -8.391 14.652 1.00 49.41 105 PRO A C 1
ATOM 819 O O . PRO A 1 105 ? -14.123 -8.673 14.391 1.00 49.41 105 PRO A O 1
ATOM 822 N N . ASP A 1 106 ? -11.974 -9.299 14.734 1.00 53.81 106 ASP A N 1
ATOM 823 C CA . ASP A 1 106 ? -12.267 -10.717 14.816 1.00 53.81 106 ASP A CA 1
ATOM 824 C C . ASP A 1 106 ? -13.373 -10.855 15.862 1.00 53.81 106 ASP A C 1
ATOM 826 O O . ASP A 1 106 ? -13.334 -10.207 16.910 1.00 53.81 106 ASP A O 1
ATOM 830 N N . PHE A 1 107 ? -14.402 -11.659 15.598 1.00 54.75 107 PHE A N 1
ATOM 831 C CA . PHE A 1 107 ? -15.537 -11.803 16.524 1.00 54.75 107 PHE A CA 1
ATOM 832 C C . PHE A 1 107 ? -15.111 -12.241 17.943 1.00 54.75 107 PHE A C 1
ATOM 834 O O . PHE A 1 107 ? -15.913 -12.197 18.871 1.00 54.75 107 PHE A O 1
ATOM 841 N N . ASN A 1 108 ? -13.844 -12.632 18.104 1.00 56.88 108 ASN A N 1
ATOM 842 C CA . ASN A 1 108 ? -13.170 -12.993 19.341 1.00 56.88 108 ASN A CA 1
ATOM 843 C C . ASN A 1 108 ? -12.598 -11.797 20.141 1.00 56.88 108 ASN A C 1
ATOM 845 O O . ASN A 1 108 ? -12.177 -11.973 21.280 1.00 56.88 108 ASN A O 1
ATOM 849 N N . THR A 1 109 ? -12.544 -10.593 19.565 1.00 62.84 109 THR A N 1
ATOM 850 C CA . THR A 1 109 ? -12.016 -9.379 20.216 1.00 62.84 109 THR A CA 1
ATOM 851 C C . THR A 1 109 ? -13.021 -8.755 21.183 1.00 62.84 109 THR A C 1
ATOM 853 O O . THR A 1 109 ? -12.633 -8.030 22.094 1.00 62.84 109 THR A O 1
ATOM 856 N N . PHE A 1 110 ? -14.310 -9.046 21.017 1.00 71.56 110 PHE A N 1
ATOM 857 C CA . PHE A 1 110 ? -15.362 -8.499 21.863 1.00 71.56 110 PHE A CA 1
ATOM 858 C C . PHE A 1 110 ? -15.949 -9.570 22.770 1.00 71.56 110 PHE A C 1
ATOM 860 O O . PHE A 1 110 ? -16.275 -10.678 22.350 1.00 71.56 110 PHE A O 1
ATOM 867 N N . SER A 1 111 ? -16.153 -9.196 24.026 1.00 74.25 111 SER A N 1
ATOM 868 C CA . SER A 1 111 ? -16.702 -10.075 25.055 1.00 74.25 111 SER A CA 1
ATOM 869 C C . SER A 1 111 ? -18.232 -10.171 25.009 1.00 74.25 111 SER A C 1
ATOM 871 O O . SER A 1 111 ? -18.818 -11.075 25.605 1.00 74.25 111 SER A O 1
ATOM 873 N N . SER A 1 112 ? -18.909 -9.248 24.308 1.00 82.56 112 SER A N 1
ATOM 874 C CA . SER A 1 112 ? -20.372 -9.229 24.208 1.00 82.56 112 SER A CA 1
ATOM 875 C C . SER A 1 112 ? -20.902 -8.529 22.952 1.00 82.56 112 SER A C 1
ATOM 877 O O . SER A 1 112 ? -20.269 -7.635 22.390 1.00 82.56 112 SER A O 1
ATOM 879 N N . VAL A 1 113 ? -22.141 -8.866 22.572 1.00 84.38 113 VAL A N 1
ATOM 880 C CA . VAL A 1 113 ? -22.887 -8.191 21.490 1.00 84.38 113 VAL A CA 1
ATOM 881 C C . VAL A 1 113 ? -23.045 -6.692 21.768 1.00 84.38 113 VAL A C 1
ATOM 883 O O . VAL A 1 113 ? -22.984 -5.882 20.851 1.00 84.38 113 VAL A O 1
ATOM 886 N N . GLY A 1 114 ? -23.192 -6.295 23.036 1.00 83.88 114 GLY A N 1
ATOM 887 C CA . GLY A 1 114 ? -23.307 -4.886 23.415 1.00 83.88 114 GLY A CA 1
ATOM 888 C C . GLY A 1 114 ? -22.019 -4.083 23.213 1.00 83.88 114 GLY A C 1
ATOM 889 O O . GLY A 1 114 ? -22.090 -2.915 22.840 1.00 83.88 114 GLY A O 1
ATOM 890 N N . GLU A 1 115 ? -20.861 -4.702 23.439 1.00 82.56 115 GLU A N 1
ATOM 891 C CA . GLU A 1 115 ? -19.546 -4.094 23.206 1.00 82.56 115 GLU A CA 1
ATOM 892 C C . GLU A 1 115 ? -19.278 -3.921 21.706 1.00 82.56 115 GLU A C 1
ATOM 894 O O . GLU A 1 115 ? -18.917 -2.832 21.261 1.00 82.56 115 GLU A O 1
ATOM 899 N N . TRP A 1 116 ? -19.586 -4.953 20.915 1.00 86.12 116 TRP A N 1
ATOM 900 C CA . TRP A 1 116 ? -19.539 -4.892 19.454 1.00 86.12 116 TRP A CA 1
ATOM 901 C C . TRP A 1 116 ? -20.459 -3.803 18.887 1.00 86.12 116 TRP A C 1
ATOM 903 O O . TRP A 1 116 ? -20.011 -2.962 18.108 1.00 86.12 116 TRP A O 1
ATOM 913 N N . LEU A 1 117 ? -21.723 -3.753 19.330 1.00 84.88 117 LEU A N 1
ATOM 914 C CA . LEU A 1 117 ? -22.665 -2.697 18.945 1.00 84.88 117 LEU A CA 1
ATOM 915 C C . LEU A 1 117 ? -22.156 -1.306 19.351 1.00 84.88 117 LEU A C 1
ATOM 917 O O . LEU A 1 117 ? -22.359 -0.349 18.609 1.00 84.88 117 LEU A O 1
ATOM 921 N N . GLY A 1 118 ? -21.461 -1.188 20.484 1.00 80.94 118 GLY A N 1
ATOM 922 C CA . GLY A 1 118 ? -20.789 0.042 20.905 1.00 80.94 118 GLY A CA 1
ATOM 923 C C . GLY A 1 118 ? -19.698 0.489 19.934 1.00 80.94 118 GLY A C 1
ATOM 924 O O . GLY A 1 118 ? -19.682 1.653 19.529 1.00 80.94 118 GLY A O 1
ATOM 925 N N . ALA A 1 119 ? -18.845 -0.442 19.505 1.00 78.44 119 ALA A N 1
ATOM 926 C CA . ALA A 1 119 ? -17.764 -0.178 18.557 1.00 78.44 119 ALA A CA 1
ATOM 927 C C . ALA A 1 119 ? -18.287 0.304 17.192 1.00 78.44 119 ALA A C 1
ATOM 929 O O . ALA A 1 119 ? -17.740 1.243 16.613 1.00 78.44 119 ALA A O 1
ATOM 930 N N . ILE A 1 120 ? -19.397 -0.264 16.707 1.00 81.06 120 ILE A N 1
ATOM 931 C CA . ILE A 1 120 ? -20.036 0.158 15.447 1.00 81.06 120 ILE A CA 1
ATOM 932 C C . ILE A 1 120 ? -21.067 1.290 15.621 1.00 81.06 120 ILE A C 1
ATOM 934 O O . ILE A 1 120 ? -21.763 1.635 14.666 1.00 81.06 120 ILE A O 1
ATOM 938 N N . LYS A 1 121 ? -21.175 1.883 16.822 1.00 78.94 121 LYS A N 1
ATOM 939 C CA . LYS A 1 121 ? -22.157 2.931 17.176 1.00 78.94 121 LYS A CA 1
ATOM 940 C C . LYS A 1 121 ? -23.620 2.552 16.884 1.00 78.94 121 LYS A C 1
ATOM 942 O O . LYS A 1 121 ? -24.422 3.395 16.493 1.00 78.94 121 LYS A O 1
ATOM 947 N N . MET A 1 122 ? -23.967 1.290 17.114 1.00 85.00 122 MET A N 1
ATOM 948 C CA . MET A 1 122 ? -25.316 0.722 16.997 1.00 85.00 122 MET A CA 1
ATOM 949 C C . MET A 1 122 ? -25.883 0.272 18.352 1.00 85.00 122 MET A C 1
ATOM 951 O O . MET A 1 122 ? -26.789 -0.558 18.409 1.00 85.00 122 MET A O 1
ATOM 955 N N . THR A 1 123 ? -25.381 0.813 19.466 1.00 85.19 123 THR A N 1
ATOM 956 C CA . THR A 1 123 ? -25.775 0.420 20.831 1.00 85.19 123 THR A CA 1
ATOM 957 C C . THR A 1 123 ? -27.282 0.498 21.075 1.00 85.19 123 THR A C 1
ATOM 959 O O . THR A 1 123 ? -27.803 -0.285 21.864 1.00 85.19 123 THR A O 1
ATOM 962 N N . GLN A 1 124 ? -28.006 1.379 20.371 1.00 87.12 124 GLN A N 1
ATOM 963 C CA . GLN A 1 124 ? -29.466 1.480 20.491 1.00 87.12 124 GLN A CA 1
ATOM 964 C C . GLN A 1 124 ? -30.220 0.205 20.073 1.00 87.12 124 GLN A C 1
ATOM 966 O O . GLN A 1 124 ? -31.364 0.014 20.468 1.00 87.12 124 GLN A O 1
ATOM 971 N N . TYR A 1 125 ? -29.597 -0.677 19.285 1.00 85.88 125 TYR A N 1
ATOM 972 C CA . TYR A 1 125 ? -30.209 -1.932 18.851 1.00 85.88 125 TYR A CA 1
ATOM 973 C C . TYR A 1 125 ? -29.936 -3.090 19.811 1.00 85.88 125 TYR A C 1
ATOM 975 O O . TYR A 1 125 ? -30.480 -4.171 19.611 1.00 85.88 125 TYR A O 1
ATOM 983 N N . ARG A 1 126 ? -29.153 -2.877 20.875 1.00 85.94 126 ARG A N 1
ATOM 984 C CA . ARG A 1 126 ? -28.752 -3.922 21.825 1.00 85.94 126 ARG A CA 1
ATOM 985 C C . ARG A 1 126 ? -29.930 -4.742 22.340 1.00 85.94 126 ARG A C 1
ATOM 987 O O . ARG A 1 126 ? -29.870 -5.968 22.294 1.00 85.94 126 ARG A O 1
ATOM 994 N N . ASP A 1 127 ? -30.994 -4.082 22.780 1.00 87.56 127 ASP A N 1
ATOM 995 C CA . ASP A 1 127 ? -32.156 -4.776 23.337 1.00 87.56 127 ASP A CA 1
ATOM 996 C C . ASP A 1 127 ? -32.898 -5.594 22.273 1.00 87.56 127 ASP A C 1
ATOM 998 O O . ASP A 1 127 ? -33.348 -6.697 22.560 1.00 87.56 127 ASP A O 1
ATOM 1002 N N . ASN A 1 128 ? -32.929 -5.135 21.015 1.00 88.62 128 ASN A N 1
ATOM 1003 C CA . ASN A 1 128 ? -33.524 -5.890 19.905 1.00 88.62 128 ASN A CA 1
ATOM 1004 C C . ASN A 1 128 ? -32.775 -7.206 19.646 1.00 88.62 128 ASN A C 1
ATOM 1006 O O . ASN A 1 128 ? -33.401 -8.241 19.420 1.00 88.62 128 ASN A O 1
ATOM 1010 N N . PHE A 1 129 ? -31.442 -7.179 19.721 1.00 87.25 129 PHE A N 1
ATOM 1011 C CA . PHE A 1 129 ? -30.611 -8.374 19.574 1.00 87.25 129 PHE A CA 1
ATOM 1012 C C . PHE A 1 129 ? -30.828 -9.352 20.732 1.00 87.25 129 PHE A C 1
ATOM 1014 O O . PHE A 1 129 ? -31.030 -10.543 20.500 1.00 87.25 129 PHE A O 1
ATOM 1021 N N . LEU A 1 130 ? -30.860 -8.851 21.970 1.00 84.62 130 LEU A N 1
ATOM 1022 C CA . LEU A 1 130 ? -31.077 -9.682 23.156 1.00 84.62 130 LEU A CA 1
ATOM 1023 C C . LEU A 1 130 ? -32.480 -10.306 23.179 1.00 84.62 130 LEU A C 1
ATOM 1025 O O . LEU A 1 130 ? -32.601 -11.504 23.426 1.00 84.62 130 LEU A O 1
ATOM 1029 N N . ASN A 1 131 ? -33.525 -9.538 22.850 1.00 86.88 131 ASN A N 1
ATOM 1030 C CA . ASN A 1 131 ? -34.899 -10.043 22.747 1.00 86.88 131 ASN A CA 1
ATOM 1031 C C . ASN A 1 131 ? -35.076 -11.077 21.629 1.00 86.88 131 ASN A C 1
ATOM 1033 O O . ASN A 1 131 ? -35.933 -11.950 21.742 1.00 86.88 131 ASN A O 1
ATOM 1037 N N . SER A 1 132 ? -34.263 -10.994 20.576 1.00 83.19 132 SER A N 1
ATOM 1038 C CA . SER A 1 132 ? -34.263 -11.951 19.463 1.00 83.19 132 SER A CA 1
ATOM 1039 C C . SER A 1 132 ? -33.363 -13.170 19.720 1.00 83.19 132 SER A C 1
ATOM 1041 O O . SER A 1 132 ? -33.208 -14.015 18.845 1.00 83.19 132 SER A O 1
ATOM 1043 N N . GLY A 1 133 ? -32.763 -13.284 20.913 1.00 82.25 133 GLY A N 1
ATOM 1044 C CA . GLY A 1 133 ? -31.920 -14.418 21.306 1.00 82.25 133 GLY A CA 1
ATOM 1045 C C . GLY A 1 133 ? -30.460 -14.335 20.845 1.00 82.25 133 GLY A C 1
ATOM 1046 O O . GLY A 1 133 ? -29.690 -15.265 21.088 1.00 82.25 133 GLY A O 1
ATOM 1047 N N . PHE A 1 134 ? -30.033 -13.223 20.240 1.00 83.50 134 PHE A N 1
ATOM 1048 C CA . PHE A 1 134 ? -28.646 -12.996 19.828 1.00 83.50 134 PHE A CA 1
ATOM 1049 C C . PHE A 1 134 ? -27.802 -12.514 21.013 1.00 83.50 134 PHE A C 1
ATOM 1051 O O . PHE A 1 134 ? -27.476 -11.336 21.150 1.00 83.50 134 PHE A O 1
ATOM 1058 N N . THR A 1 135 ? -27.455 -13.447 21.898 1.00 82.62 135 THR A N 1
ATOM 1059 C CA . THR A 1 135 ? -26.682 -13.185 23.126 1.00 82.62 135 THR A CA 1
ATOM 1060 C C . THR A 1 135 ? -25.170 -13.330 22.946 1.00 82.62 135 THR A C 1
ATOM 1062 O O . THR A 1 135 ? -24.406 -12.885 23.801 1.00 82.62 135 THR A O 1
ATOM 1065 N N . SER A 1 136 ? -24.723 -13.907 21.827 1.00 82.56 136 SER A N 1
ATOM 1066 C CA . SER A 1 136 ? -23.311 -14.088 21.486 1.00 82.56 136 SER A CA 1
ATOM 1067 C C . SER A 1 136 ? -23.029 -13.662 20.050 1.00 82.56 136 SER A C 1
ATOM 1069 O O . SER A 1 136 ? -23.863 -13.803 19.152 1.00 82.56 136 SER A O 1
ATOM 1071 N N . LEU A 1 137 ? -21.810 -13.179 19.835 1.00 79.31 137 LEU A N 1
ATOM 1072 C CA . LEU A 1 137 ? -21.304 -12.755 18.537 1.00 79.31 137 LEU A CA 1
ATOM 1073 C C . LEU A 1 137 ? -21.259 -13.881 17.504 1.00 79.31 137 LEU A C 1
ATOM 1075 O O . LEU A 1 137 ? -21.456 -13.632 16.320 1.00 79.31 137 LEU A O 1
ATOM 1079 N N . GLN A 1 138 ? -21.114 -15.126 17.959 1.00 77.44 138 GLN A N 1
ATOM 1080 C CA . GLN A 1 138 ? -21.172 -16.302 17.093 1.00 77.44 138 GLN A CA 1
ATOM 1081 C C . GLN A 1 138 ? -22.551 -16.480 16.438 1.00 77.44 138 GLN A C 1
ATOM 1083 O O . GLN A 1 138 ? -22.632 -16.952 15.306 1.00 77.44 138 GLN A O 1
ATOM 1088 N N . LEU A 1 139 ? -23.636 -16.121 17.139 1.00 78.75 139 LEU A N 1
ATOM 1089 C CA . LEU A 1 139 ? -24.990 -16.166 16.576 1.00 78.75 139 LEU A CA 1
ATOM 1090 C C . LEU A 1 139 ? -25.238 -14.973 15.651 1.00 78.75 139 LEU A C 1
ATOM 1092 O O . LEU A 1 139 ? -25.841 -15.129 14.596 1.00 78.75 139 LEU A O 1
ATOM 1096 N N . VAL A 1 140 ? -24.733 -13.795 16.026 1.00 80.31 140 VAL A N 1
ATOM 1097 C CA . VAL A 1 140 ? -24.802 -12.577 15.204 1.00 80.31 140 VAL A CA 1
ATOM 1098 C C . VAL A 1 140 ? -24.114 -12.781 13.851 1.00 80.31 140 VAL A C 1
ATOM 1100 O O . VAL A 1 140 ? -24.654 -12.373 12.828 1.00 80.31 140 VAL A O 1
ATOM 1103 N N . ALA A 1 141 ? -22.958 -13.450 13.828 1.00 76.62 141 ALA A N 1
ATOM 1104 C CA . ALA A 1 141 ? -22.200 -13.738 12.609 1.00 76.62 141 ALA A CA 1
ATOM 1105 C C . ALA A 1 141 ? -22.931 -14.673 11.625 1.00 76.62 141 ALA A C 1
ATOM 1107 O O . ALA A 1 141 ? -22.621 -14.673 10.438 1.00 76.62 141 ALA A O 1
ATOM 1108 N N . GLN A 1 142 ? -23.890 -15.469 12.110 1.00 78.12 142 GLN A N 1
ATOM 1109 C CA . GLN A 1 142 ? -24.682 -16.405 11.304 1.00 78.12 142 GLN A CA 1
ATOM 1110 C C . GLN A 1 142 ? -25.963 -15.777 10.742 1.00 78.12 142 GLN A C 1
ATOM 1112 O O . GLN A 1 142 ? -26.705 -16.447 10.026 1.00 78.12 142 GLN A O 1
ATOM 1117 N N . MET A 1 143 ? -26.243 -14.507 11.051 1.00 79.25 143 MET A N 1
ATOM 1118 C CA . MET A 1 143 ? -27.399 -13.818 10.492 1.00 79.25 143 MET A CA 1
ATOM 1119 C C . MET A 1 143 ? -27.191 -13.571 8.998 1.00 79.25 143 MET A C 1
ATOM 1121 O O . MET A 1 143 ? -26.315 -12.810 8.586 1.00 79.25 143 MET A O 1
ATOM 1125 N N . THR A 1 144 ? -28.021 -14.204 8.180 1.00 69.94 144 THR A N 1
ATOM 1126 C CA . THR A 1 144 ? -28.125 -13.922 6.750 1.00 69.94 144 THR A CA 1
ATOM 1127 C C . THR A 1 144 ? -29.094 -12.766 6.527 1.00 69.94 144 THR A C 1
ATOM 1129 O O . THR A 1 144 ? -30.100 -12.649 7.225 1.00 69.94 144 THR A O 1
ATOM 1132 N N . SER A 1 145 ? -28.785 -11.897 5.564 1.00 58.34 145 SER A N 1
ATOM 1133 C CA . SER A 1 145 ? -29.747 -10.903 5.082 1.00 58.34 145 SER A CA 1
ATOM 1134 C C . SER A 1 145 ? -30.752 -11.624 4.192 1.00 58.34 145 SER A C 1
ATOM 1136 O O . SER A 1 145 ? -30.455 -11.908 3.035 1.00 58.34 145 SER A O 1
ATOM 1138 N N . GLU A 1 146 ? -31.896 -11.992 4.762 1.00 41.62 146 GLU A N 1
ATOM 1139 C CA . GLU A 1 146 ? -33.090 -12.304 3.972 1.00 41.62 146 GLU A CA 1
ATOM 1140 C C . GLU A 1 146 ? -33.953 -11.046 3.833 1.00 41.62 146 GLU A C 1
ATOM 1142 O O . GLU A 1 146 ? -34.095 -10.314 4.844 1.00 41.62 146 GLU A O 1
#

pLDDT: mean 71.14, std 16.42, range [38.84, 94.5]